Protein AF-A0A060CNQ5-F1 (afdb_monomer)

pLDDT: mean 82.26, std 15.05, range [46.44, 96.06]

Solvent-accessible surface area (backbone atoms only — not comparable to full-atom values): 3634 Å² total; per-residue (Å²): 111,74,54,80,37,80,75,44,78,55,99,79,32,38,39,43,29,27,41,29,29,90,87,48,99,56,93,54,81,71,40,59,36,40,32,37,20,76,74,86,74,62,71,48,80,51,83,60,67,80,87,70,71,102,70,86,121

Radius of gyration: 11.53 Å; Cα contacts (8 Å, |Δi|>4): 98; chains: 1; bounding box: 23×22×32 Å

Structure (mmCIF, N/CA/C/O backbone):
data_AF-A0A060CNQ5-F1
#
_entry.id   AF-A0A060CNQ5-F1
#
loop_
_atom_site.group_PDB
_atom_site.id
_atom_site.type_symbol
_atom_site.label_atom_id
_atom_site.label_alt_id
_atom_site.label_comp_id
_atom_site.label_asym_id
_atom_site.label_entity_id
_atom_site.label_seq_id
_atom_site.pdbx_PDB_ins_code
_atom_site.Cartn_x
_atom_site.Cartn_y
_atom_site.Cartn_z
_atom_site.occupancy
_atom_site.B_iso_or_equiv
_atom_site.auth_seq_id
_atom_site.auth_comp_id
_atom_site.auth_asym_id
_atom_site.auth_atom_id
_atom_site.pdbx_PDB_model_num
ATOM 1 N N . MET A 1 1 ? 4.754 2.985 -10.163 1.00 78.56 1 MET A N 1
ATOM 2 C CA . MET A 1 1 ? 3.870 2.213 -9.271 1.00 78.56 1 MET A CA 1
ATOM 3 C C . MET A 1 1 ? 2.807 1.578 -10.136 1.00 78.56 1 MET A C 1
ATOM 5 O O . MET A 1 1 ? 2.309 2.269 -11.017 1.00 78.56 1 MET A O 1
ATOM 9 N N . ASN A 1 2 ? 2.515 0.300 -9.936 1.00 82.81 2 ASN A N 1
ATOM 10 C CA . ASN A 1 2 ? 1.444 -0.389 -10.655 1.00 82.81 2 ASN A CA 1
ATOM 11 C C . ASN A 1 2 ? 0.535 -1.126 -9.672 1.00 82.81 2 ASN A C 1
ATOM 13 O O . ASN A 1 2 ? -0.365 -0.501 -9.118 1.00 82.81 2 ASN A O 1
ATOM 17 N N . ASP A 1 3 ? 0.769 -2.412 -9.430 1.00 84.38 3 ASP A N 1
ATOM 18 C CA . ASP A 1 3 ? -0.227 -3.24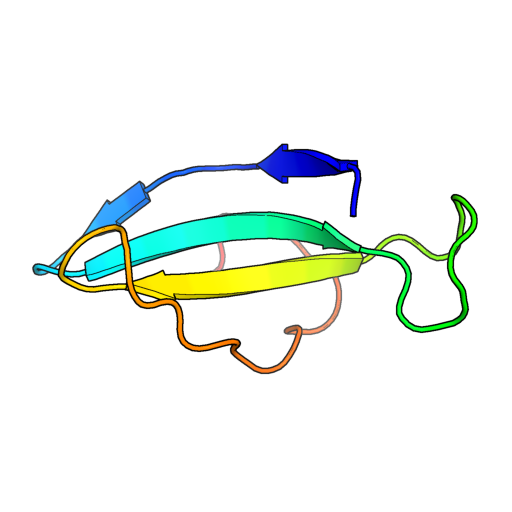9 -8.772 1.00 84.38 3 ASP A CA 1
ATOM 19 C C . ASP A 1 3 ? -0.144 -3.128 -7.247 1.00 84.38 3 ASP A C 1
ATOM 21 O O . ASP A 1 3 ? 0.963 -3.197 -6.698 1.00 84.38 3 ASP A O 1
ATOM 25 N N . PRO A 1 4 ? -1.286 -2.996 -6.546 1.00 81.31 4 PRO A N 1
ATOM 26 C CA . PRO A 1 4 ? -1.333 -3.211 -5.111 1.00 81.31 4 PRO A CA 1
ATOM 27 C C . PRO A 1 4 ? -1.072 -4.691 -4.806 1.00 81.31 4 PRO A C 1
ATOM 29 O O . PRO A 1 4 ? -1.574 -5.597 -5.476 1.00 81.31 4 PRO A O 1
ATOM 32 N N . ASN A 1 5 ? -0.291 -4.950 -3.767 1.00 81.12 5 ASN A N 1
ATOM 33 C CA . ASN A 1 5 ? 0.073 -6.279 -3.309 1.00 81.1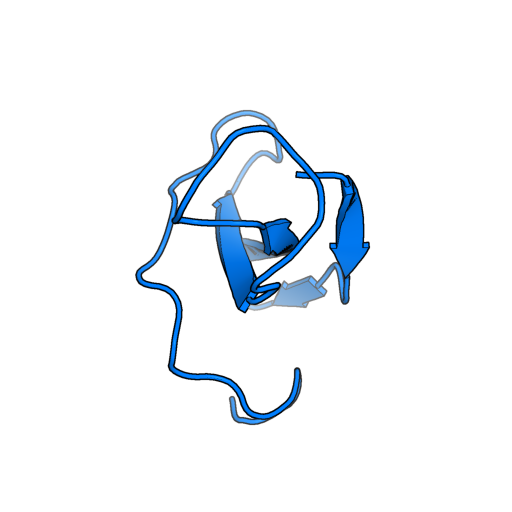2 5 ASN A CA 1
ATOM 34 C C . ASN A 1 5 ? -0.228 -6.410 -1.811 1.00 81.12 5 ASN A C 1
ATOM 36 O O . ASN A 1 5 ? 0.023 -5.490 -1.039 1.00 81.12 5 ASN A O 1
ATOM 40 N N . GLY A 1 6 ? -0.790 -7.552 -1.407 1.00 80.12 6 GLY A N 1
ATOM 41 C CA . GLY A 1 6 ? -1.006 -7.912 0.000 1.00 80.12 6 GLY A CA 1
ATOM 42 C C . GLY A 1 6 ? -1.592 -6.814 0.903 1.00 80.12 6 GLY A C 1
ATOM 43 O O . GLY A 1 6 ? -0.995 -6.557 1.947 1.00 80.12 6 GLY A O 1
ATOM 44 N N . PRO A 1 7 ? -2.710 -6.146 0.544 1.00 80.00 7 PRO A N 1
ATOM 45 C CA . PRO A 1 7 ? -3.345 -5.203 1.457 1.00 80.00 7 PRO A CA 1
ATOM 46 C C . PRO A 1 7 ? -3.726 -5.923 2.756 1.00 80.00 7 PRO A C 1
ATOM 48 O O . PRO A 1 7 ? -4.369 -6.973 2.728 1.00 80.00 7 PRO A O 1
ATOM 51 N N . MET A 1 8 ? -3.315 -5.364 3.891 1.00 87.12 8 MET A N 1
ATOM 52 C CA . MET A 1 8 ? -3.485 -5.978 5.208 1.00 87.12 8 MET A CA 1
ATOM 53 C C . MET A 1 8 ? -3.927 -4.931 6.224 1.00 87.12 8 MET A C 1
ATOM 55 O O . MET A 1 8 ? -3.470 -3.792 6.191 1.00 87.12 8 MET A O 1
ATOM 59 N N . TYR A 1 9 ? -4.802 -5.324 7.146 1.00 89.25 9 TYR A N 1
ATOM 60 C CA . TYR A 1 9 ? -5.121 -4.539 8.333 1.00 89.25 9 TYR A CA 1
ATOM 61 C C . TYR A 1 9 ? -4.676 -5.311 9.568 1.00 89.25 9 TYR A C 1
ATOM 63 O O . TYR A 1 9 ? -5.106 -6.446 9.780 1.00 89.25 9 TYR A O 1
ATOM 71 N N . TYR A 1 10 ? -3.796 -4.712 10.362 1.00 88.38 10 TYR A N 1
ATOM 72 C CA . TYR A 1 10 ? -3.216 -5.351 11.534 1.00 88.38 10 TYR A CA 1
ATOM 73 C C . TYR A 1 10 ? -2.957 -4.323 12.631 1.00 88.38 10 TYR A C 1
ATOM 75 O O . TYR A 1 10 ? -2.410 -3.255 12.373 1.00 88.38 10 TYR A O 1
ATOM 83 N N . ASN A 1 11 ? -3.380 -4.635 13.859 1.00 90.44 11 ASN A N 1
ATOM 84 C CA . ASN A 1 11 ? -3.197 -3.789 15.044 1.00 90.44 11 ASN A CA 1
ATOM 85 C C . ASN A 1 11 ? -3.564 -2.304 14.841 1.00 90.44 11 ASN A C 1
ATOM 87 O O . ASN A 1 11 ? -2.863 -1.413 15.314 1.00 90.44 11 ASN A O 1
ATOM 91 N N . GLY A 1 12 ? -4.667 -2.023 14.141 1.00 92.62 12 GLY A N 1
ATOM 92 C CA . GLY A 1 12 ? -5.121 -0.647 13.921 1.00 92.62 12 GLY A CA 1
ATOM 93 C C . GLY A 1 12 ? -4.504 0.055 12.709 1.00 92.62 12 GLY A C 1
ATOM 94 O O . GLY A 1 12 ? -4.858 1.201 12.440 1.00 92.62 12 GLY A O 1
ATOM 95 N N . ILE A 1 13 ? -3.607 -0.609 11.977 1.00 93.56 13 ILE A N 1
ATOM 96 C CA . ILE A 1 13 ? -2.837 -0.025 10.880 1.00 93.56 13 ILE A CA 1
ATOM 97 C C . ILE A 1 13 ? -3.183 -0.742 9.575 1.00 93.56 13 ILE A C 1
ATOM 99 O O . ILE A 1 13 ? -3.206 -1.971 9.498 1.00 93.56 13 ILE A O 1
ATOM 103 N N . TYR A 1 14 ? -3.443 0.039 8.533 1.00 93.25 14 TYR A N 1
ATOM 104 C CA . TYR A 1 14 ? -3.533 -0.422 7.155 1.00 93.25 14 TYR A CA 1
ATOM 105 C C . TYR A 1 14 ? -2.136 -0.477 6.548 1.00 93.25 14 TYR A C 1
ATOM 107 O O . TYR A 1 14 ? -1.389 0.497 6.608 1.00 93.25 14 TYR A O 1
ATOM 115 N N . HIS A 1 15 ? -1.803 -1.603 5.933 1.00 92.12 15 HIS A N 1
ATOM 116 C CA . HIS A 1 15 ? -0.567 -1.849 5.207 1.00 92.12 15 HIS A CA 1
ATOM 117 C C . HIS A 1 15 ? -0.899 -1.996 3.725 1.00 92.12 15 HIS A C 1
ATOM 119 O O . HIS A 1 15 ? -1.755 -2.798 3.347 1.00 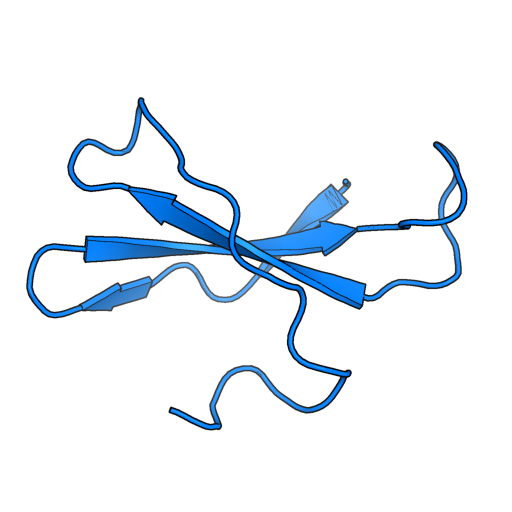92.12 15 HIS A O 1
ATOM 125 N N . LEU A 1 16 ? -0.204 -1.232 2.889 1.00 91.12 16 LEU A N 1
ATOM 126 C CA . LEU A 1 16 ? -0.301 -1.300 1.440 1.00 91.12 16 LEU A CA 1
ATOM 127 C C . LEU A 1 16 ? 1.085 -1.588 0.873 1.00 91.12 16 LEU A C 1
ATOM 129 O O . LEU A 1 16 ? 1.984 -0.751 0.985 1.00 91.12 16 LEU A O 1
ATOM 133 N N . PHE A 1 17 ? 1.243 -2.750 0.244 1.00 90.31 17 PHE A N 1
ATOM 134 C CA . PHE A 1 17 ? 2.417 -3.039 -0.570 1.00 90.31 17 PHE A CA 1
ATOM 135 C C . PHE A 1 17 ? 2.091 -2.797 -2.036 1.00 90.31 17 PHE A C 1
ATOM 137 O O . PHE A 1 17 ? 0.932 -2.869 -2.446 1.00 90.31 17 PHE A O 1
ATOM 144 N N . TYR A 1 18 ? 3.098 -2.459 -2.830 1.00 88.94 18 TYR A N 1
ATOM 145 C CA . TYR A 1 18 ? 2.910 -2.218 -4.255 1.00 88.94 18 TYR A CA 1
ATOM 146 C C . TYR A 1 18 ? 4.209 -2.348 -5.032 1.00 88.94 18 TYR A C 1
ATOM 148 O O . TYR A 1 18 ? 5.301 -2.066 -4.533 1.00 88.94 18 TYR A O 1
ATOM 156 N N . GLN A 1 19 ? 4.074 -2.720 -6.299 1.00 89.81 19 GLN A N 1
ATOM 157 C CA . GLN A 1 19 ? 5.194 -2.747 -7.224 1.00 89.81 19 GLN A CA 1
ATOM 158 C C . GLN A 1 19 ? 5.681 -1.324 -7.526 1.00 89.81 19 GLN A C 1
ATOM 160 O O . GLN A 1 19 ? 4.921 -0.450 -7.963 1.00 89.81 19 GLN A O 1
ATOM 165 N N . TYR A 1 20 ? 6.973 -1.088 -7.305 1.00 88.31 20 TYR A N 1
ATOM 166 C CA . TYR A 1 20 ? 7.617 0.207 -7.493 1.00 88.31 20 TYR A CA 1
ATOM 167 C C . TYR A 1 20 ? 8.980 0.051 -8.173 1.00 88.31 20 TYR A C 1
ATOM 169 O O . TYR A 1 20 ? 9.751 -0.843 -7.836 1.00 88.31 20 TYR A O 1
ATOM 177 N N . ASN A 1 21 ? 9.281 0.937 -9.126 1.00 91.00 21 ASN A N 1
ATOM 178 C CA . ASN A 1 21 ? 10.613 1.066 -9.708 1.00 91.00 21 ASN A CA 1
ATOM 179 C C . ASN A 1 21 ? 11.301 2.294 -9.086 1.00 91.00 21 ASN A C 1
ATOM 181 O O . ASN A 1 21 ? 10.960 3.420 -9.451 1.00 91.00 21 ASN A O 1
ATOM 185 N N . PRO A 1 22 ? 12.286 2.117 -8.189 1.00 86.56 22 PRO A N 1
ATOM 186 C CA . PRO A 1 22 ? 12.995 3.237 -7.573 1.00 86.56 22 PRO A CA 1
ATOM 187 C C . PRO A 1 22 ? 13.941 3.955 -8.543 1.00 86.56 22 PRO A C 1
ATOM 189 O O . PRO A 1 22 ? 14.437 5.032 -8.231 1.00 86.56 22 PRO A O 1
ATOM 192 N N . LYS A 1 23 ? 14.215 3.367 -9.714 1.00 8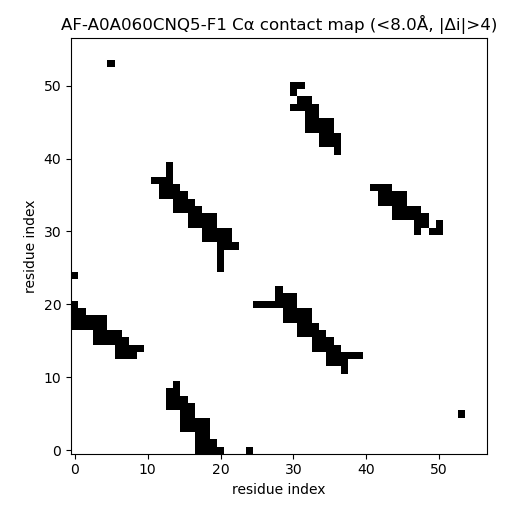9.75 23 LYS A N 1
ATOM 193 C CA . LYS A 1 23 ? 15.176 3.877 -10.700 1.00 89.75 23 LYS A CA 1
ATOM 194 C C . LYS A 1 23 ? 14.525 4.620 -11.867 1.00 89.75 23 LYS A C 1
ATOM 196 O O . LYS A 1 23 ? 15.244 5.101 -12.738 1.00 89.75 23 LYS A O 1
ATOM 201 N N . GLY A 1 24 ? 13.196 4.710 -11.933 1.00 89.38 24 GLY A N 1
ATOM 202 C CA . GLY A 1 24 ? 12.533 5.454 -13.001 1.00 89.38 24 GLY A CA 1
ATOM 203 C C . GLY A 1 24 ? 11.021 5.274 -13.063 1.00 89.38 24 GLY A C 1
ATOM 204 O O . GLY A 1 24 ? 10.445 4.405 -12.419 1.00 89.38 24 GLY A O 1
ATOM 205 N N . ALA A 1 25 ? 10.380 6.095 -13.894 1.00 88.75 25 ALA A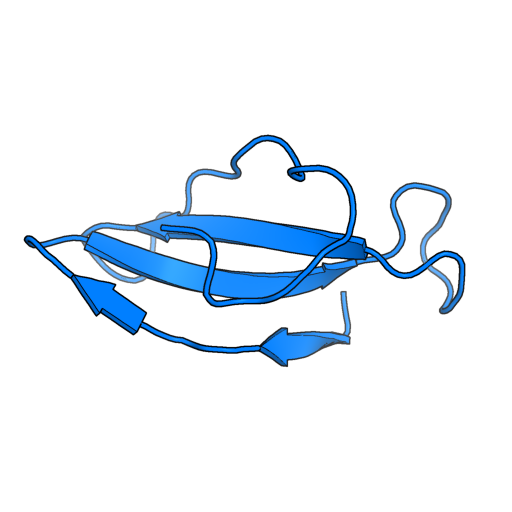 N 1
ATOM 206 C CA . ALA A 1 25 ? 8.926 6.099 -14.078 1.00 88.75 25 ALA A CA 1
ATOM 207 C C . ALA A 1 25 ? 8.404 4.986 -15.011 1.00 88.75 25 ALA A C 1
ATOM 209 O O . ALA A 1 25 ? 7.199 4.868 -15.217 1.00 88.75 25 ALA A O 1
ATOM 210 N N . VAL A 1 26 ? 9.301 4.180 -15.584 1.00 91.62 26 VAL A N 1
ATOM 211 C CA . VAL A 1 26 ? 8.965 3.044 -16.453 1.00 91.62 26 VAL A CA 1
ATOM 212 C C . VAL A 1 26 ? 8.988 1.737 -15.671 1.00 91.62 26 VAL A C 1
ATOM 214 O O . VAL A 1 26 ? 9.611 1.639 -14.616 1.00 91.62 26 VAL A O 1
ATOM 217 N N . TRP A 1 27 ? 8.329 0.710 -16.193 1.00 87.06 27 TRP A N 1
ATOM 218 C CA . TRP A 1 27 ? 8.373 -0.618 -15.589 1.00 87.06 27 TRP A CA 1
ATOM 219 C C . TRP A 1 27 ? 9.780 -1.243 -15.698 1.00 87.06 27 TRP A C 1
ATOM 221 O O . TRP A 1 27 ? 10.435 -1.131 -16.733 1.00 87.06 27 TRP A O 1
ATOM 231 N N . GLY A 1 28 ? 10.250 -1.885 -14.622 1.00 86.06 28 GLY A N 1
ATOM 232 C CA . GLY A 1 28 ? 11.580 -2.502 -14.508 1.00 86.06 28 GLY A CA 1
ATOM 233 C C . GLY A 1 28 ? 12.164 -2.356 -13.097 1.00 86.06 28 GLY A C 1
ATOM 234 O O . GLY A 1 28 ? 11.669 -1.550 -12.322 1.00 86.06 28 GLY A O 1
ATOM 235 N N . ASN A 1 29 ? 13.201 -3.128 -12.738 1.00 85.56 29 ASN A N 1
ATOM 236 C CA . ASN A 1 29 ? 13.829 -3.108 -11.396 1.00 85.56 29 ASN A CA 1
ATOM 237 C C . ASN A 1 29 ? 12.811 -3.099 -10.232 1.00 85.56 29 ASN A C 1
ATOM 239 O O . ASN A 1 29 ? 12.929 -2.299 -9.303 1.00 85.56 29 ASN A O 1
ATOM 243 N N . ILE A 1 30 ? 11.780 -3.943 -10.323 1.00 87.19 30 ILE A N 1
ATOM 244 C CA . ILE A 1 30 ? 10.629 -3.885 -9.421 1.00 87.19 30 ILE A CA 1
ATOM 245 C C . ILE A 1 30 ? 11.027 -4.300 -8.006 1.00 87.19 30 ILE A C 1
ATOM 247 O O . ILE A 1 30 ? 11.567 -5.383 -7.788 1.00 87.19 30 ILE A O 1
ATOM 251 N N . VAL A 1 31 ? 10.689 -3.443 -7.049 1.00 85.75 31 VAL A N 1
ATOM 252 C CA . VAL A 1 31 ? 10.688 -3.741 -5.618 1.00 85.75 31 VAL A CA 1
ATOM 253 C C . VAL A 1 31 ? 9.259 -3.700 -5.088 1.00 85.75 31 VAL A C 1
ATOM 255 O O . VAL A 1 31 ? 8.366 -3.126 -5.716 1.00 85.75 31 VAL A O 1
ATOM 258 N N . TRP A 1 32 ? 9.045 -4.300 -3.922 1.00 86.38 32 TRP A N 1
ATOM 259 C CA . TRP A 1 32 ? 7.817 -4.105 -3.162 1.00 86.38 32 TRP A CA 1
ATOM 260 C C . TRP A 1 32 ? 8.029 -2.922 -2.227 1.00 86.38 32 TRP A C 1
ATOM 262 O O . TRP A 1 32 ? 8.755 -3.020 -1.240 1.00 86.38 32 TRP A O 1
ATOM 272 N N . ALA A 1 33 ? 7.438 -1.788 -2.579 1.00 87.69 33 ALA A N 1
ATOM 273 C CA . ALA A 1 33 ? 7.349 -0.653 -1.678 1.00 87.69 33 ALA A CA 1
ATOM 274 C C . ALA A 1 33 ? 6.220 -0.890 -0.670 1.00 87.69 33 ALA A C 1
ATOM 276 O O . ALA A 1 33 ? 5.290 -1.653 -0.938 1.00 87.69 33 ALA A O 1
ATOM 277 N N . HIS A 1 34 ? 6.317 -0.245 0.490 1.00 91.06 34 HIS A N 1
ATOM 278 C CA . HIS A 1 34 ? 5.390 -0.418 1.602 1.00 91.06 34 HIS A CA 1
ATOM 279 C C . HIS A 1 34 ? 5.006 0.949 2.157 1.00 91.06 34 HIS A C 1
ATOM 281 O O . HIS A 1 34 ? 5.871 1.758 2.485 1.00 91.06 34 HIS A O 1
ATOM 287 N N . SER A 1 35 ? 3.705 1.196 2.269 1.00 92.12 35 SER A N 1
ATOM 288 C CA . SER A 1 35 ? 3.162 2.353 2.971 1.00 92.12 35 SER A CA 1
ATOM 289 C C . SER A 1 35 ? 2.160 1.906 4.030 1.00 92.12 35 SER A C 1
ATOM 291 O O . SER A 1 35 ? 1.462 0.904 3.854 1.00 92.12 35 SER A O 1
ATOM 293 N N . ILE A 1 36 ? 2.070 2.667 5.119 1.00 93.50 36 ILE A N 1
ATOM 294 C CA . ILE A 1 36 ? 1.092 2.446 6.188 1.00 93.50 36 ILE A CA 1
ATOM 295 C C . ILE A 1 36 ? 0.154 3.640 6.359 1.00 93.50 36 ILE A C 1
ATOM 297 O O . ILE A 1 36 ? 0.518 4.772 6.043 1.00 93.50 36 ILE A O 1
ATOM 301 N N . SER A 1 37 ? -1.049 3.393 6.868 1.00 95.00 37 SER A N 1
ATOM 302 C CA . SER A 1 37 ? -2.048 4.421 7.174 1.00 95.00 37 SER A CA 1
ATOM 303 C C . SER A 1 37 ? -2.942 3.987 8.336 1.00 95.00 37 SER A C 1
ATOM 305 O O . SER A 1 37 ? -3.119 2.796 8.573 1.00 95.00 37 SER A O 1
ATOM 307 N N . THR A 1 38 ? -3.535 4.938 9.055 1.00 96.06 38 THR A N 1
ATOM 308 C CA . THR A 1 38 ? -4.575 4.678 10.068 1.00 96.06 38 THR A CA 1
ATOM 309 C C . THR A 1 38 ? -5.982 5.031 9.580 1.00 96.06 38 THR A C 1
ATOM 311 O O . THR A 1 38 ? -6.959 4.605 10.190 1.00 96.06 38 THR A O 1
ATOM 314 N N . ASP A 1 39 ? -6.104 5.770 8.473 1.00 95.31 39 ASP A N 1
ATOM 315 C CA . ASP A 1 39 ? -7.369 6.308 7.953 1.00 95.31 39 ASP A CA 1
ATOM 316 C C . ASP A 1 39 ? -7.617 5.993 6.463 1.00 95.31 39 ASP A C 1
ATOM 318 O O . ASP A 1 39 ? -8.636 6.400 5.912 1.00 95.31 39 ASP A O 1
ATOM 322 N N . MET A 1 40 ? -6.706 5.253 5.817 1.00 92.75 40 MET A N 1
ATOM 323 C CA . MET A 1 40 ? -6.679 4.933 4.379 1.00 92.75 40 MET A CA 1
ATOM 324 C C . MET A 1 40 ? -6.551 6.143 3.437 1.00 92.75 40 MET A C 1
ATOM 326 O O . MET A 1 40 ? -6.572 5.974 2.215 1.00 92.75 40 MET A O 1
ATOM 330 N N . ILE A 1 41 ? -6.379 7.350 3.972 1.00 94.56 41 ILE A N 1
ATOM 331 C CA . ILE A 1 41 ? -6.281 8.599 3.209 1.00 94.56 41 ILE A CA 1
ATOM 332 C C . ILE A 1 41 ? -4.847 9.122 3.274 1.00 94.56 41 ILE A C 1
ATOM 334 O O . ILE A 1 41 ? -4.241 9.422 2.246 1.00 94.56 41 ILE A O 1
ATOM 338 N N . ASN A 1 42 ? -4.288 9.193 4.480 1.00 94.62 42 ASN A N 1
ATOM 339 C CA . ASN A 1 42 ? -2.952 9.693 4.750 1.00 94.62 42 ASN A CA 1
ATOM 340 C C . ASN A 1 42 ? -1.983 8.519 4.868 1.00 94.62 42 ASN A C 1
ATOM 342 O O . ASN A 1 42 ? -2.085 7.704 5.787 1.00 94.62 42 ASN A O 1
ATOM 346 N N . TRP A 1 43 ? -1.039 8.433 3.932 1.00 93.50 43 TRP A N 1
ATOM 347 C CA . TRP A 1 43 ? -0.103 7.317 3.829 1.00 93.50 43 TRP A CA 1
ATOM 348 C C . TRP A 1 43 ? 1.322 7.755 4.158 1.00 93.50 43 TRP A C 1
ATOM 350 O O . TRP A 1 43 ? 1.826 8.729 3.601 1.00 93.50 43 TRP A O 1
ATOM 360 N N . ILE A 1 44 ? 1.982 6.998 5.031 1.00 93.88 44 ILE A N 1
ATOM 361 C CA . ILE A 1 44 ? 3.391 7.175 5.386 1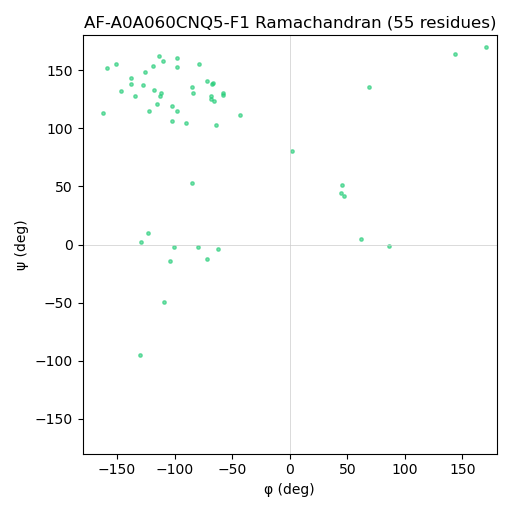.00 93.88 44 ILE A CA 1
ATOM 362 C C . ILE A 1 44 ? 4.199 6.101 4.645 1.00 93.88 44 ILE A C 1
ATOM 364 O O . ILE A 1 44 ? 3.948 4.911 4.867 1.00 93.88 44 ILE A O 1
ATOM 368 N N . PRO A 1 45 ? 5.142 6.477 3.762 1.00 90.50 45 PRO A N 1
ATOM 369 C CA . PRO A 1 45 ? 6.027 5.519 3.110 1.00 90.50 45 PRO A CA 1
ATOM 370 C C . PRO A 1 45 ? 7.053 4.972 4.109 1.00 90.50 45 PRO A C 1
ATOM 372 O O . PRO A 1 45 ? 7.581 5.714 4.937 1.00 90.50 45 PRO A O 1
ATOM 375 N N . LEU A 1 46 ? 7.348 3.678 4.015 1.00 88.12 46 LEU A N 1
ATOM 376 C CA . LEU A 1 46 ? 8.393 3.004 4.784 1.00 88.12 46 LEU A CA 1
ATOM 377 C C . LEU A 1 46 ? 9.557 2.605 3.870 1.00 88.12 46 LEU A C 1
ATOM 379 O O . LEU A 1 46 ? 9.392 2.470 2.655 1.00 88.12 46 LEU A O 1
ATOM 383 N N . GLU A 1 47 ? 10.739 2.413 4.461 1.00 79.44 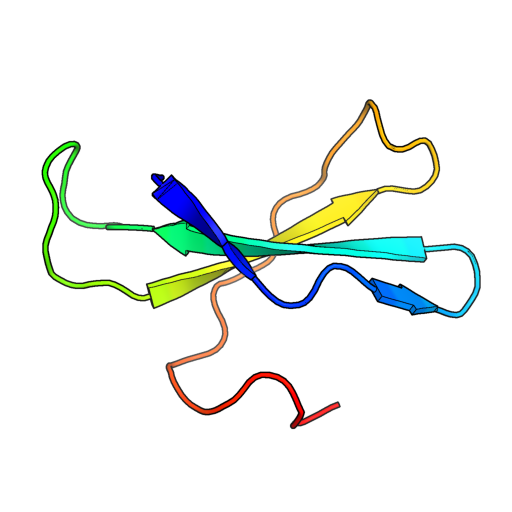47 GLU A N 1
ATOM 384 C CA . GLU A 1 47 ? 11.923 1.970 3.721 1.00 79.44 47 GLU A CA 1
ATOM 385 C C . GLU A 1 47 ? 11.647 0.629 3.018 1.00 79.44 47 GLU A C 1
ATOM 387 O O . GLU A 1 47 ? 11.174 -0.310 3.672 1.00 79.44 47 GLU A O 1
ATOM 392 N N . PRO A 1 48 ? 11.945 0.499 1.710 1.00 63.06 48 PRO A N 1
ATOM 393 C CA . PRO A 1 48 ? 11.753 -0.752 0.993 1.00 63.06 48 PRO A CA 1
ATOM 394 C C . PRO A 1 48 ? 12.673 -1.815 1.597 1.00 63.06 48 PRO A C 1
ATOM 396 O O . PRO A 1 48 ? 13.884 -1.818 1.360 1.00 63.06 48 PRO A O 1
ATOM 399 N N . ARG A 1 49 ? 12.124 -2.728 2.407 1.00 57.03 49 ARG A N 1
ATOM 400 C CA . ARG A 1 49 ? 12.914 -3.841 2.934 1.00 57.03 49 ARG A CA 1
ATOM 401 C C . ARG A 1 49 ? 13.315 -4.720 1.746 1.00 57.03 49 ARG A C 1
ATOM 403 O O . ARG A 1 49 ? 12.469 -5.146 0.964 1.00 57.03 49 ARG A O 1
ATOM 410 N N . SER A 1 50 ? 14.626 -4.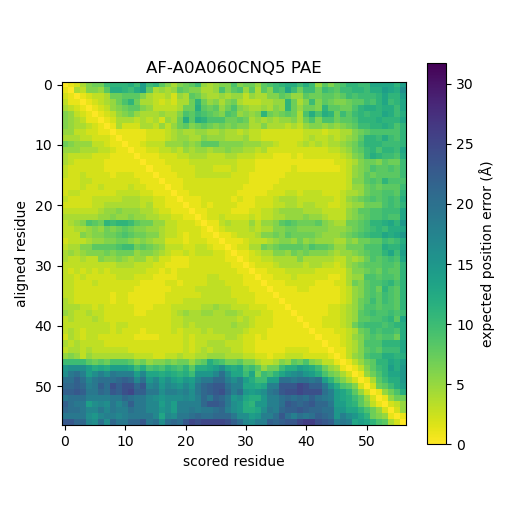914 1.592 1.00 47.22 50 SER A N 1
ATOM 411 C CA . SER A 1 50 ? 15.262 -5.647 0.494 1.00 47.22 50 SER A CA 1
ATOM 412 C C . SER A 1 50 ? 14.520 -6.947 0.176 1.00 47.22 50 SER A C 1
ATOM 414 O O . SER A 1 50 ? 14.524 -7.875 0.972 1.00 47.22 50 SER A O 1
ATOM 416 N N . THR A 1 51 ? 13.888 -6.965 -0.996 1.00 52.59 51 THR A N 1
ATOM 417 C CA . THR A 1 51 ? 13.352 -8.102 -1.758 1.00 52.59 51 THR A CA 1
ATOM 418 C C . THR A 1 51 ? 13.475 -9.496 -1.125 1.00 52.59 51 THR A C 1
ATOM 420 O O . THR A 1 51 ? 14.311 -10.275 -1.568 1.00 52.59 51 THR A O 1
ATOM 423 N N . VAL A 1 52 ? 12.600 -9.871 -0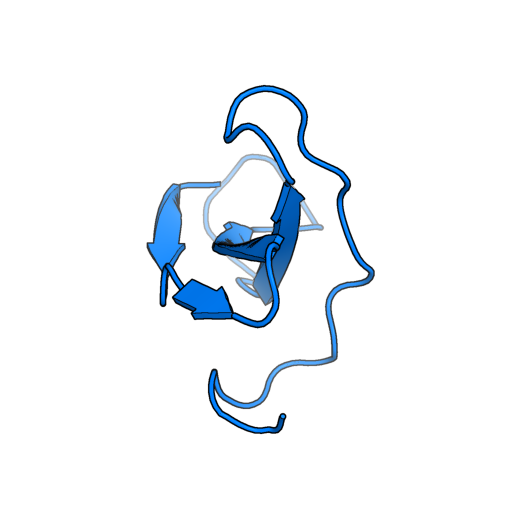.195 1.00 47.81 52 VAL A N 1
ATOM 424 C CA . VAL A 1 52 ? 12.044 -11.233 -0.150 1.00 47.81 52 VAL A CA 1
ATOM 425 C C . VAL A 1 52 ? 10.779 -11.251 0.704 1.00 47.81 52 VAL A C 1
ATOM 427 O O . VAL A 1 52 ? 10.809 -11.034 1.899 1.00 47.81 52 VAL A O 1
ATOM 430 N N . GLN A 1 53 ? 9.684 -11.513 0.001 1.00 48.66 53 GLN A N 1
ATOM 431 C CA . GLN A 1 53 ? 8.419 -12.098 0.439 1.00 48.66 53 GLN A CA 1
ATOM 432 C C . GLN A 1 53 ? 7.486 -11.302 1.390 1.00 48.66 53 GLN A C 1
ATOM 434 O O . GLN A 1 53 ? 7.906 -10.743 2.396 1.00 48.66 53 GLN A O 1
ATOM 439 N N . PRO A 1 54 ? 6.169 -11.292 1.089 1.00 49.53 54 PRO A N 1
ATOM 440 C CA . PRO A 1 54 ? 5.145 -10.561 1.848 1.00 49.53 54 PRO A CA 1
ATOM 441 C C . PRO A 1 54 ? 4.940 -10.972 3.314 1.00 49.53 54 PRO A C 1
ATOM 443 O O . PRO A 1 54 ? 4.088 -10.387 3.976 1.00 49.53 54 PRO A O 1
ATOM 446 N N . PHE A 1 55 ? 5.634 -11.998 3.802 1.00 52.47 55 PHE A N 1
ATOM 447 C CA . PHE A 1 55 ? 5.296 -12.700 5.043 1.00 52.47 55 PHE A CA 1
ATOM 448 C C . PHE A 1 55 ? 6.412 -12.731 6.093 1.00 52.47 55 PHE A C 1
ATOM 450 O O . PHE A 1 55 ? 6.244 -13.391 7.113 1.00 52.47 55 PHE A O 1
ATOM 457 N N . ASP A 1 56 ? 7.499 -11.981 5.907 1.00 46.44 56 ASP A N 1
ATOM 458 C CA . ASP A 1 56 ? 8.569 -11.867 6.910 1.00 46.44 56 ASP A CA 1
ATOM 459 C C . ASP A 1 56 ? 8.261 -10.777 7.970 1.00 46.44 56 ASP A C 1
ATOM 461 O O . ASP A 1 56 ? 9.061 -9.860 8.204 1.00 46.44 56 ASP A O 1
ATOM 465 N N . ILE A 1 57 ? 7.071 -10.872 8.587 1.00 47.28 57 ILE A N 1
ATOM 466 C CA . ILE A 1 57 ? 6.644 -10.136 9.798 1.00 47.28 57 ILE A CA 1
ATOM 467 C C . ILE A 1 57 ? 6.710 -11.061 11.011 1.00 47.28 57 ILE A C 1
ATOM 469 O O . ILE A 1 57 ? 6.162 -12.182 10.927 1.00 47.28 57 ILE A O 1
#

Secondary structure (DSSP, 8-state):
---EEEEEEETTEEEEEEEE-TT-SSS-S-EEEEEEESSSSS-EEE----S--TT--

Mean predicted aligned error: 6.31 Å

Nearest PDB structures (foldseek):
  2xqr-assembly6_K  TM=9.926E-01  e=8.241E-06  Arabidopsis thaliana
  2qqv-assembly1_A  TM=9.914E-01  e=1.667E-05  Arabidopsis thaliana
  2qqw-assembly1_A  TM=8.629E-01  e=3.163E-05  Arabidopsis thaliana
  1y9m-assembly1_A  TM=9.762E-01  e=2.456E-04  Aspergillus awamori
  8i12-assembly1_A  TM=9.631E-01  e=6.021E-04  Arthrobacter sp. MN8

Foldseek 3Di:
DDDWDDFDDDPQKTKTWDWDDPPDPDDDPTATWIWIDNPVPDIDTDDRDPDDDPPPD

Sequence (57 aa):
MNDPNGPMYYNGIYHLFYQYNPKGAVWGNIVWAHSISTDMINWIPLEPRSTVQPFDI